Protein AF-A0A939ND30-F1 (afdb_monomer_lite)

Structure (mmCIF, N/CA/C/O backbone):
data_AF-A0A939ND30-F1
#
_entry.id   AF-A0A939ND30-F1
#
loop_
_atom_site.group_PDB
_atom_site.id
_atom_site.type_symbol
_atom_site.label_atom_id
_atom_site.label_alt_id
_atom_site.label_comp_id
_atom_site.label_asym_id
_atom_site.label_entity_id
_atom_site.label_seq_id
_atom_site.pdbx_PDB_ins_code
_atom_site.Cartn_x
_atom_site.Cartn_y
_atom_site.Cartn_z
_atom_site.occupancy
_atom_site.B_iso_or_equiv
_atom_site.auth_seq_id
_atom_site.auth_comp_id
_atom_site.auth_asym_id
_atom_site.auth_atom_id
_atom_site.pdbx_PDB_model_num
ATOM 1 N N . MET A 1 1 ? 14.419 8.805 -16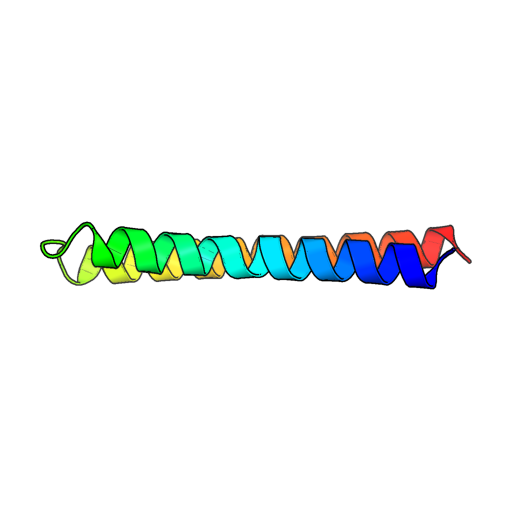.787 1.00 59.50 1 MET A N 1
ATOM 2 C CA . MET A 1 1 ? 12.948 8.727 -16.936 1.00 59.50 1 MET A CA 1
ATOM 3 C C . MET A 1 1 ? 12.334 7.720 -15.959 1.00 59.50 1 MET A C 1
ATOM 5 O O . MET A 1 1 ? 11.478 8.121 -15.184 1.00 59.50 1 MET A O 1
ATOM 9 N N . ASN A 1 2 ? 12.849 6.485 -15.873 1.00 68.81 2 ASN A N 1
ATOM 10 C CA . ASN A 1 2 ? 12.329 5.452 -14.955 1.00 68.81 2 ASN A CA 1
ATOM 11 C C . ASN A 1 2 ? 12.366 5.819 -13.461 1.00 68.81 2 ASN A C 1
ATOM 13 O O . ASN A 1 2 ? 11.373 5.623 -12.777 1.00 68.81 2 ASN A O 1
ATOM 17 N N . ILE A 1 3 ? 13.454 6.407 -12.946 1.00 74.81 3 ILE A N 1
ATOM 18 C CA . ILE A 1 3 ? 13.551 6.777 -11.515 1.00 74.81 3 ILE A CA 1
ATOM 19 C C . ILE A 1 3 ? 12.507 7.825 -11.106 1.00 74.81 3 ILE A C 1
ATOM 21 O O . ILE A 1 3 ? 11.920 7.727 -10.034 1.00 74.81 3 ILE A O 1
ATOM 25 N N . VAL A 1 4 ? 12.235 8.801 -11.976 1.00 73.00 4 VAL A N 1
ATOM 26 C CA . VAL A 1 4 ? 11.232 9.845 -11.718 1.00 73.00 4 VAL A CA 1
ATOM 27 C C . VAL A 1 4 ? 9.828 9.240 -11.694 1.00 73.00 4 VAL A C 1
ATOM 29 O O . VAL A 1 4 ? 9.046 9.542 -10.798 1.00 73.00 4 VAL A O 1
ATOM 32 N N . ILE A 1 5 ? 9.529 8.332 -12.627 1.00 75.38 5 ILE A N 1
ATOM 33 C CA . ILE A 1 5 ? 8.249 7.612 -12.673 1.00 75.38 5 ILE A CA 1
ATOM 34 C C . ILE A 1 5 ? 8.074 6.743 -11.422 1.00 75.38 5 ILE A C 1
ATOM 36 O O . ILE A 1 5 ? 7.016 6.785 -10.800 1.00 75.38 5 ILE A O 1
ATOM 40 N N . ILE A 1 6 ? 9.120 6.024 -11.002 1.00 76.44 6 ILE A N 1
ATOM 41 C CA . ILE A 1 6 ? 9.111 5.204 -9.782 1.00 76.44 6 ILE A CA 1
ATOM 42 C C . ILE A 1 6 ? 8.879 6.075 -8.543 1.00 76.44 6 ILE A C 1
ATOM 44 O O . ILE A 1 6 ? 8.063 5.720 -7.697 1.00 76.44 6 ILE A O 1
ATOM 48 N N . MET A 1 7 ? 9.535 7.235 -8.441 1.00 74.06 7 MET A N 1
ATOM 49 C CA . MET A 1 7 ? 9.304 8.179 -7.344 1.00 74.06 7 MET A CA 1
ATOM 50 C C . MET A 1 7 ? 7.857 8.677 -7.302 1.00 74.06 7 MET A C 1
ATOM 52 O O . MET A 1 7 ? 7.253 8.689 -6.231 1.00 74.06 7 MET A O 1
ATOM 56 N N . ILE A 1 8 ? 7.292 9.062 -8.450 1.00 79.19 8 ILE A N 1
ATOM 57 C CA . ILE A 1 8 ? 5.905 9.535 -8.537 1.00 79.19 8 ILE A CA 1
ATOM 58 C C . ILE A 1 8 ? 4.934 8.411 -8.158 1.00 79.19 8 ILE A C 1
ATOM 60 O O . ILE A 1 8 ? 4.038 8.637 -7.345 1.00 79.19 8 ILE A O 1
ATOM 64 N N . LEU A 1 9 ? 5.136 7.191 -8.672 1.00 73.31 9 LEU A N 1
ATOM 65 C CA . LEU A 1 9 ? 4.320 6.033 -8.300 1.00 73.31 9 LEU A CA 1
ATOM 66 C C . LEU A 1 9 ? 4.401 5.746 -6.803 1.00 73.31 9 LEU A C 1
ATOM 68 O O . LEU A 1 9 ? 3.368 5.547 -6.172 1.00 73.31 9 LEU A O 1
ATOM 72 N N . SER A 1 10 ? 5.605 5.760 -6.231 1.00 75.00 10 SER A N 1
ATOM 73 C CA . SER A 1 10 ? 5.824 5.491 -4.809 1.00 75.00 10 SER A CA 1
ATOM 74 C C . SER A 1 10 ? 5.167 6.558 -3.924 1.00 75.00 10 SER A C 1
ATOM 76 O O . SER A 1 10 ? 4.561 6.234 -2.902 1.00 75.00 10 SER A O 1
ATOM 78 N N . LEU A 1 11 ? 5.185 7.826 -4.352 1.00 79.25 11 LEU A N 1
ATOM 79 C CA . LEU A 1 11 ? 4.522 8.931 -3.656 1.00 79.25 11 LEU A CA 1
ATOM 80 C C . LEU A 1 11 ? 2.990 8.808 -3.700 1.00 79.25 11 LEU A C 1
ATOM 82 O O . LEU A 1 11 ? 2.332 8.957 -2.669 1.00 79.25 11 LEU A O 1
ATOM 86 N N . ILE A 1 12 ? 2.423 8.487 -4.869 1.00 80.19 12 ILE A N 1
ATOM 87 C CA . ILE A 1 12 ? 0.985 8.205 -5.022 1.00 80.19 12 ILE A CA 1
ATOM 88 C C . ILE A 1 12 ? 0.599 7.013 -4.143 1.00 80.19 12 ILE A C 1
ATOM 90 O O . ILE A 1 12 ? -0.431 7.050 -3.468 1.00 80.19 12 ILE A O 1
ATOM 94 N N . PHE A 1 13 ? 1.452 5.988 -4.090 1.00 75.19 13 PHE A N 1
ATOM 95 C CA . PHE A 1 13 ? 1.238 4.817 -3.251 1.00 75.19 13 PHE A CA 1
ATOM 96 C C . PHE A 1 13 ? 1.218 5.159 -1.768 1.00 75.19 13 PHE A C 1
ATOM 98 O O . PHE A 1 13 ? 0.304 4.751 -1.054 1.00 75.19 13 PHE A O 1
ATOM 105 N N . ALA A 1 14 ? 2.189 5.947 -1.308 1.00 75.12 14 ALA A N 1
ATOM 106 C CA . ALA A 1 14 ? 2.254 6.412 0.069 1.00 75.12 14 ALA A CA 1
ATOM 107 C C . ALA A 1 14 ? 1.002 7.221 0.450 1.00 75.12 14 ALA A C 1
ATOM 109 O O . ALA A 1 14 ? 0.455 7.029 1.539 1.00 75.12 14 ALA A O 1
ATOM 110 N N . PHE A 1 15 ? 0.493 8.058 -0.461 1.00 76.00 15 PHE A N 1
ATOM 111 C CA . PHE A 1 15 ? -0.752 8.809 -0.271 1.00 76.00 15 PHE A CA 1
ATOM 112 C C . PHE A 1 15 ? -1.996 7.910 -0.214 1.00 76.00 15 PHE A C 1
ATOM 114 O O . PHE A 1 15 ? -2.814 8.044 0.699 1.00 76.00 15 PHE A O 1
ATOM 121 N N . LEU A 1 16 ? -2.140 6.961 -1.144 1.00 73.38 16 LEU A N 1
ATOM 122 C CA . LEU A 1 16 ? -3.262 6.013 -1.147 1.00 73.38 16 LEU A CA 1
ATOM 123 C C . LEU A 1 16 ? -3.247 5.105 0.085 1.00 73.38 16 LEU A C 1
ATOM 125 O O . LEU A 1 16 ? -4.298 4.789 0.636 1.00 73.38 16 LEU A O 1
ATOM 129 N N . ALA A 1 17 ? -2.060 4.709 0.533 1.00 71.56 17 ALA A N 1
ATOM 130 C CA . ALA A 1 17 ? -1.861 3.902 1.724 1.00 71.56 17 ALA A CA 1
ATOM 131 C C . ALA A 1 17 ? -2.225 4.656 3.014 1.00 71.56 17 ALA A C 1
ATOM 133 O O . ALA A 1 17 ? -2.757 4.050 3.943 1.00 71.56 17 ALA A O 1
ATOM 134 N N . THR A 1 18 ? -1.972 5.968 3.079 1.00 71.56 18 THR A N 1
ATOM 135 C CA . THR A 1 18 ? -2.221 6.801 4.272 1.00 71.56 18 THR A CA 1
ATOM 136 C C . THR A 1 18 ? -3.633 7.380 4.340 1.00 71.56 18 THR A C 1
ATOM 138 O O . THR A 1 18 ? -4.155 7.566 5.443 1.00 71.56 18 THR A O 1
ATOM 141 N N . MET A 1 19 ? -4.301 7.600 3.202 1.00 69.44 19 MET A N 1
ATOM 142 C CA . MET A 1 19 ? -5.678 8.111 3.150 1.00 69.44 19 MET A CA 1
ATOM 143 C C . MET A 1 19 ? -6.683 7.345 4.030 1.00 69.44 19 MET A C 1
ATOM 145 O O . MET A 1 19 ? -7.430 7.992 4.765 1.00 69.44 19 MET A O 1
ATOM 149 N N . PRO A 1 20 ? -6.717 5.999 4.036 1.00 67.81 20 PRO A N 1
ATOM 150 C CA . PRO A 1 20 ? -7.621 5.243 4.893 1.00 67.81 20 PRO A CA 1
ATOM 151 C C . PRO A 1 20 ? -7.421 5.570 6.381 1.00 67.81 20 PRO A C 1
ATOM 153 O O . PRO A 1 20 ? -8.393 5.738 7.115 1.00 67.81 20 PRO A O 1
ATOM 156 N N . PHE A 1 21 ? -6.168 5.726 6.820 1.00 67.06 21 PHE A N 1
ATOM 157 C CA . PHE A 1 21 ? -5.837 6.058 8.208 1.00 67.06 21 PHE A CA 1
ATOM 158 C C . PHE A 1 21 ? -6.224 7.497 8.567 1.00 67.06 21 PHE A C 1
ATOM 160 O O . PHE A 1 21 ? -6.767 7.730 9.648 1.00 67.06 21 PHE A O 1
ATOM 167 N N . LEU A 1 22 ? -6.020 8.445 7.647 1.00 67.69 22 LEU A N 1
ATOM 168 C CA . LEU A 1 22 ? -6.479 9.833 7.784 1.00 67.69 22 LEU A CA 1
ATOM 169 C C . LEU A 1 22 ? -8.011 9.921 7.885 1.00 67.69 22 LEU A C 1
ATOM 171 O O . LEU A 1 22 ? -8.530 10.678 8.708 1.00 67.69 22 LEU A O 1
ATOM 175 N N . PHE A 1 23 ? -8.738 9.104 7.1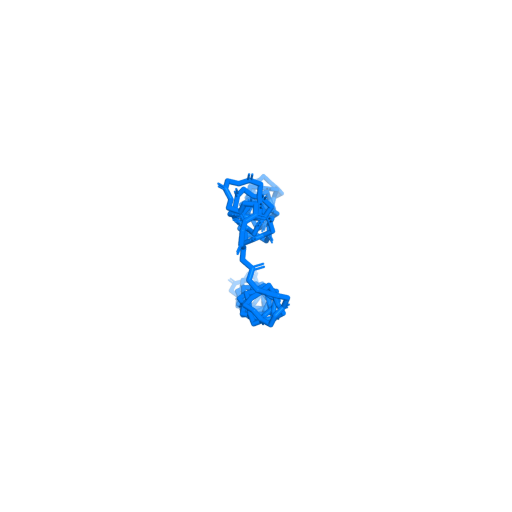17 1.00 66.06 23 PHE A N 1
ATOM 176 C CA . PHE A 1 23 ? -10.200 9.025 7.172 1.00 66.06 23 PHE A CA 1
ATOM 177 C C . PHE A 1 23 ? -10.728 8.445 8.491 1.00 66.06 23 PHE A C 1
ATOM 179 O O . PHE A 1 23 ? -11.736 8.932 9.000 1.00 66.06 23 PHE A O 1
ATOM 186 N N . ILE A 1 24 ? -10.063 7.444 9.081 1.00 64.94 24 ILE A N 1
ATOM 187 C CA . ILE A 1 24 ? -10.448 6.954 10.416 1.00 64.94 24 ILE A CA 1
ATOM 188 C C . ILE A 1 24 ? -10.233 8.040 11.465 1.00 64.94 24 ILE A C 1
ATOM 190 O O . ILE A 1 24 ? -11.115 8.283 12.283 1.00 64.94 24 ILE A O 1
ATOM 194 N N . ASN A 1 25 ? -9.060 8.678 11.466 1.00 62.75 25 ASN A N 1
ATOM 195 C CA . ASN A 1 25 ? -8.724 9.642 12.509 1.00 62.75 25 ASN A CA 1
ATOM 196 C C . ASN A 1 25 ? -9.664 10.852 12.465 1.00 62.75 25 ASN A C 1
ATOM 198 O O . ASN A 1 25 ? -10.133 11.298 13.505 1.00 62.75 25 ASN A O 1
ATOM 202 N N . THR A 1 26 ? -10.008 11.331 11.266 1.00 63.62 26 THR A N 1
ATOM 203 C CA . THR A 1 26 ? -10.988 12.414 11.087 1.00 63.62 26 THR A CA 1
ATOM 204 C C . THR A 1 26 ? -12.403 12.000 11.495 1.00 63.62 26 THR A C 1
ATOM 206 O O . THR A 1 26 ? -13.060 12.767 12.196 1.00 63.62 26 THR A O 1
ATOM 209 N N . ARG A 1 27 ? -12.863 10.784 11.160 1.00 61.97 27 ARG A N 1
ATOM 210 C CA . ARG A 1 27 ? -14.180 10.281 11.602 1.00 61.97 27 ARG A CA 1
ATOM 211 C C . ARG A 1 27 ? -14.268 10.052 13.111 1.00 61.97 27 ARG A C 1
ATOM 213 O O . ARG A 1 27 ? -15.275 10.415 13.712 1.00 61.97 27 ARG A O 1
ATOM 220 N N . LEU A 1 28 ? -13.211 9.521 13.726 1.00 60.28 28 LEU A N 1
ATOM 221 C CA . LEU A 1 28 ? -13.101 9.373 15.181 1.00 60.28 28 LEU A CA 1
ATOM 222 C C . LEU A 1 28 ? -13.071 10.728 15.892 1.00 60.28 28 LEU A C 1
ATOM 224 O O . LEU A 1 28 ? -13.650 10.868 16.965 1.00 60.28 28 LEU A O 1
ATOM 228 N N . HIS A 1 29 ? -12.405 11.725 15.304 1.00 63.06 29 HIS A N 1
ATOM 229 C CA . HIS A 1 29 ? -12.305 13.060 15.889 1.00 63.06 29 HIS A CA 1
ATOM 230 C C . HIS A 1 29 ? -13.604 13.866 15.737 1.00 63.06 29 HIS A C 1
ATOM 232 O O . HIS A 1 29 ? -13.986 14.586 16.656 1.00 63.06 29 HIS A O 1
ATOM 238 N N . GLN A 1 30 ? -14.315 13.720 14.612 1.00 60.25 30 GLN A N 1
ATOM 239 C CA . GLN A 1 30 ? -15.609 14.375 14.389 1.00 60.25 30 GLN A CA 1
ATOM 240 C C . GLN A 1 30 ? -16.763 13.732 15.164 1.00 60.25 30 GLN A C 1
ATOM 242 O O . GLN A 1 30 ? -17.760 14.405 15.412 1.00 60.25 30 GLN A O 1
ATOM 247 N N . ASN A 1 31 ? -16.659 12.460 15.555 1.00 58.19 31 ASN A N 1
ATOM 248 C CA . ASN A 1 31 ? -17.761 11.757 16.199 1.00 58.19 31 ASN A CA 1
ATOM 249 C C . ASN A 1 31 ? -17.347 11.150 17.547 1.00 58.19 31 ASN A C 1
ATOM 251 O O . ASN A 1 31 ? -17.073 9.959 17.682 1.00 58.19 31 ASN A O 1
ATOM 255 N N . LYS A 1 32 ? -17.327 12.017 18.566 1.00 57.81 32 LYS A N 1
ATOM 256 C CA . LYS A 1 32 ? -16.956 11.717 19.960 1.00 57.81 32 LYS A CA 1
ATOM 257 C C . LYS A 1 32 ? -17.933 10.760 20.681 1.00 57.81 32 LYS A C 1
ATOM 259 O O . LYS A 1 32 ? -17.654 10.375 21.811 1.00 57.81 32 LYS A O 1
ATOM 264 N N . ASN A 1 33 ? -19.045 10.372 20.043 1.00 57.59 33 ASN A N 1
ATOM 265 C CA . ASN A 1 33 ? -20.152 9.622 20.657 1.00 57.59 33 ASN A CA 1
ATOM 266 C C . ASN A 1 33 ? -20.350 8.190 20.125 1.00 57.59 33 ASN A C 1
ATOM 268 O O . ASN A 1 33 ? -21.341 7.554 20.480 1.00 57.59 33 ASN A O 1
ATOM 272 N N . TYR A 1 34 ? -19.449 7.654 19.297 1.00 57.66 34 TYR A N 1
ATOM 273 C CA . TYR A 1 34 ? -19.612 6.285 18.797 1.00 57.66 34 TYR A CA 1
ATOM 274 C C . TYR A 1 34 ? -19.380 5.215 19.874 1.00 57.66 34 TYR A C 1
ATOM 276 O O . TYR A 1 34 ? -18.448 5.301 20.681 1.00 57.66 34 TYR A O 1
ATOM 284 N N . ALA A 1 35 ? -20.212 4.170 19.849 1.00 59.38 35 ALA A N 1
ATOM 285 C CA . ALA A 1 35 ? -20.051 3.002 20.701 1.00 59.38 35 ALA A CA 1
ATOM 286 C C . ALA A 1 35 ? -18.728 2.289 20.369 1.00 59.38 35 ALA A C 1
ATOM 288 O O . ALA A 1 35 ? -18.298 2.217 19.215 1.00 59.38 35 ALA A O 1
ATOM 289 N N . LYS A 1 36 ? -18.066 1.735 21.392 1.00 60.72 36 LYS A N 1
ATOM 290 C CA . LYS A 1 36 ? -16.740 1.090 21.292 1.00 60.72 36 LYS A CA 1
ATOM 291 C C . LYS A 1 36 ? -16.651 0.022 20.182 1.00 60.72 36 LYS A C 1
ATOM 293 O O . LYS A 1 36 ? -15.568 -0.203 19.640 1.00 60.72 36 LYS A O 1
ATOM 298 N N . ASP A 1 37 ? -17.775 -0.600 19.830 1.00 60.81 37 ASP A N 1
ATOM 299 C CA . ASP A 1 37 ? -17.869 -1.638 18.799 1.00 60.81 37 ASP A CA 1
ATOM 300 C C . ASP A 1 37 ? -17.836 -1.096 17.360 1.00 60.81 37 ASP A C 1
ATOM 302 O O . ASP A 1 37 ? -17.218 -1.713 16.486 1.00 60.81 37 ASP A O 1
ATOM 306 N N . GLU A 1 38 ? -18.381 0.094 17.096 1.00 63.22 38 GLU A N 1
ATOM 307 C CA . GLU A 1 38 ? -18.354 0.706 15.755 1.00 63.22 38 GLU A CA 1
ATOM 308 C C . GLU A 1 38 ? -16.933 1.124 15.356 1.00 63.22 38 GLU A C 1
ATOM 310 O O . GLU A 1 38 ? -16.501 0.898 14.221 1.00 63.22 38 GLU A O 1
ATOM 315 N N . ILE A 1 39 ? -16.142 1.592 16.327 1.00 67.00 39 ILE A N 1
ATOM 316 C CA . ILE A 1 39 ? -14.721 1.927 16.146 1.00 67.00 39 ILE A CA 1
ATOM 317 C C . ILE A 1 39 ? -13.909 0.692 15.728 1.00 67.00 39 ILE A C 1
ATOM 319 O O . ILE A 1 39 ? -13.012 0.768 14.879 1.00 67.00 39 ILE A O 1
ATOM 323 N N . ARG A 1 40 ? -14.212 -0.474 16.313 1.00 66.75 40 ARG A N 1
ATOM 324 C CA . ARG A 1 40 ? -13.509 -1.731 16.020 1.00 66.75 40 ARG A CA 1
ATOM 325 C C . ARG A 1 40 ? -13.822 -2.226 14.606 1.00 66.75 40 ARG A C 1
ATOM 327 O O . ARG A 1 40 ? -12.914 -2.685 13.905 1.00 66.75 40 ARG A O 1
ATOM 334 N N . HIS A 1 41 ? -15.070 -2.084 14.163 1.00 70.56 41 HIS A N 1
ATOM 335 C CA . HIS A 1 41 ? -15.473 -2.416 12.797 1.00 70.56 41 HIS A CA 1
ATOM 336 C C . HIS A 1 41 ? -14.874 -1.463 11.751 1.00 70.56 41 HIS A C 1
ATOM 338 O O . HIS A 1 41 ? -14.385 -1.938 10.719 1.00 70.56 41 HIS A O 1
ATOM 344 N N . GLU A 1 42 ? -14.822 -0.153 12.016 1.00 69.38 42 GLU A N 1
ATOM 345 C CA . GLU A 1 42 ? -14.183 0.816 11.110 1.00 69.38 42 GLU A CA 1
ATOM 346 C C . GLU A 1 42 ? -12.666 0.604 10.992 1.00 69.38 42 GLU A C 1
ATOM 348 O O . GLU A 1 42 ? -12.128 0.613 9.875 1.00 69.38 42 GLU A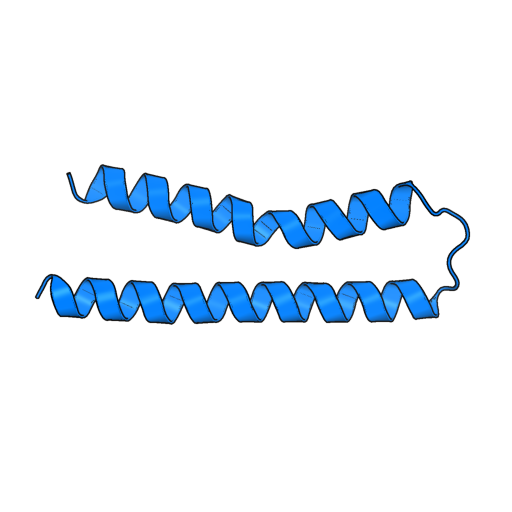 O 1
ATOM 353 N N . LYS A 1 43 ? -11.973 0.317 12.105 1.00 69.50 43 LYS A N 1
ATOM 354 C CA . LYS A 1 43 ? -10.545 -0.051 12.075 1.00 69.50 43 LYS A CA 1
ATOM 355 C C . LYS A 1 43 ? -10.299 -1.276 11.201 1.00 69.50 43 LYS A C 1
ATOM 357 O O . LYS A 1 43 ? -9.406 -1.252 10.353 1.00 69.50 43 LYS A O 1
ATOM 362 N N . ARG A 1 44 ? -11.104 -2.332 11.362 1.00 74.62 44 ARG A N 1
ATOM 363 C CA . ARG A 1 44 ? -10.954 -3.572 10.584 1.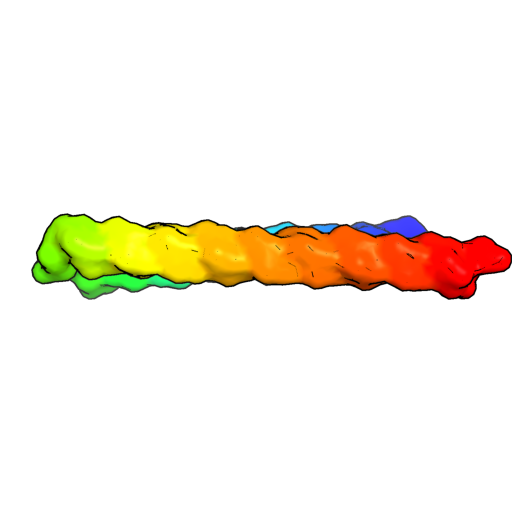00 74.62 44 ARG A CA 1
ATOM 364 C C . ARG A 1 44 ? -11.195 -3.336 9.091 1.00 74.62 44 ARG A C 1
ATOM 366 O O . ARG A 1 44 ? -10.403 -3.796 8.274 1.00 74.62 44 ARG A O 1
ATOM 373 N N . ARG A 1 45 ? -12.233 -2.571 8.737 1.00 73.44 45 ARG A N 1
ATOM 374 C CA . ARG A 1 45 ? -12.552 -2.213 7.343 1.00 73.44 45 ARG A CA 1
ATOM 375 C C . ARG A 1 45 ? -11.425 -1.415 6.686 1.00 73.44 45 ARG A C 1
ATOM 377 O O . ARG A 1 45 ? -11.136 -1.599 5.508 1.00 73.44 45 ARG A O 1
ATOM 384 N N . THR A 1 46 ? -10.775 -0.548 7.445 1.00 72.88 46 THR A N 1
ATOM 385 C CA . THR A 1 46 ? -9.663 0.257 6.939 1.00 72.88 46 THR A CA 1
ATOM 386 C C . THR A 1 46 ? -8.401 -0.562 6.734 1.00 72.88 46 THR A C 1
ATOM 388 O O . THR A 1 46 ? -7.771 -0.453 5.687 1.00 72.88 46 THR A O 1
ATOM 391 N N . LEU A 1 47 ? -8.066 -1.426 7.690 1.00 72.94 47 LEU A N 1
ATOM 392 C CA . LEU A 1 47 ? -6.931 -2.336 7.564 1.00 72.94 47 LEU A CA 1
ATOM 393 C C . LEU A 1 47 ? -7.130 -3.269 6.358 1.00 72.94 47 LEU A C 1
ATOM 395 O O . LEU A 1 47 ? -6.214 -3.474 5.570 1.00 72.94 47 LEU A O 1
ATOM 399 N N . GLN A 1 48 ? -8.363 -3.728 6.137 1.00 76.69 48 GLN A N 1
ATOM 400 C CA . GLN A 1 48 ? -8.724 -4.494 4.948 1.00 76.69 48 GLN A CA 1
ATOM 401 C C . GLN A 1 48 ? -8.534 -3.686 3.650 1.00 76.69 48 GLN A C 1
ATOM 403 O O . GLN A 1 48 ? -7.955 -4.201 2.698 1.00 76.69 48 GLN A O 1
ATOM 408 N N . ARG A 1 49 ? -8.950 -2.410 3.606 1.00 78.25 49 ARG A N 1
ATOM 409 C CA . ARG A 1 49 ? -8.703 -1.518 2.452 1.00 78.25 49 ARG A CA 1
ATOM 410 C C . ARG A 1 49 ? -7.211 -1.298 2.201 1.00 78.25 49 ARG A C 1
ATOM 412 O O . ARG A 1 49 ? -6.790 -1.358 1.053 1.00 78.25 49 ARG A O 1
ATOM 419 N N . PHE A 1 50 ? -6.419 -1.100 3.251 1.00 77.12 50 PHE A N 1
ATOM 420 C CA . PHE A 1 50 ? -4.965 -0.981 3.143 1.00 77.12 50 PHE A CA 1
ATOM 421 C C . PHE A 1 50 ? -4.339 -2.241 2.534 1.00 77.12 50 PHE A C 1
ATOM 423 O O . PHE A 1 50 ? -3.550 -2.133 1.601 1.00 77.12 50 PHE A O 1
ATOM 430 N N . ILE A 1 51 ? -4.743 -3.429 2.999 1.00 78.81 51 ILE A N 1
ATOM 431 C CA . ILE A 1 51 ? -4.266 -4.705 2.447 1.00 78.81 51 ILE A CA 1
ATOM 432 C C . ILE A 1 51 ? -4.635 -4.828 0.962 1.00 78.81 51 ILE A C 1
ATOM 434 O O . ILE A 1 51 ? -3.782 -5.212 0.167 1.00 78.81 51 ILE A O 1
ATOM 438 N N . TYR A 1 52 ? -5.856 -4.453 0.559 1.00 80.00 52 TYR A N 1
ATOM 439 C CA . TYR A 1 52 ? -6.243 -4.466 -0.858 1.00 80.00 52 TYR A CA 1
ATOM 440 C C . TYR A 1 52 ? -5.350 -3.566 -1.718 1.00 80.00 52 TYR A C 1
ATOM 442 O O . TYR A 1 52 ? -4.867 -4.013 -2.758 1.00 80.00 52 TYR A O 1
ATOM 450 N N . PHE A 1 53 ? -5.090 -2.329 -1.282 1.00 75.88 53 PHE A N 1
ATOM 451 C CA . PHE A 1 53 ? -4.187 -1.437 -2.010 1.00 75.88 53 PHE A CA 1
ATOM 452 C C . PHE A 1 53 ? -2.758 -1.984 -2.038 1.00 75.88 53 PHE A C 1
ATOM 454 O O . PHE A 1 53 ? -2.131 -1.974 -3.089 1.00 75.88 53 PHE A O 1
ATOM 461 N N . PHE A 1 54 ? -2.255 -2.531 -0.932 1.00 77.25 54 PHE A N 1
ATOM 462 C CA . PHE A 1 54 ? -0.915 -3.114 -0.872 1.00 77.25 54 PHE A CA 1
ATOM 463 C C . PHE A 1 54 ? -0.732 -4.292 -1.844 1.00 77.25 54 PHE A C 1
ATOM 465 O O . PHE A 1 54 ? 0.261 -4.354 -2.567 1.00 77.25 54 PHE A O 1
ATOM 472 N N . VAL A 1 55 ? -1.709 -5.200 -1.916 1.00 82.19 55 VAL A N 1
ATOM 473 C CA . VAL A 1 55 ? -1.680 -6.323 -2.866 1.00 82.19 55 VAL A CA 1
ATOM 474 C C . VAL A 1 55 ? -1.732 -5.816 -4.308 1.00 82.19 55 VAL A C 1
ATOM 476 O O . VAL A 1 55 ? -0.966 -6.284 -5.148 1.00 82.19 55 VAL A O 1
ATOM 479 N N . LEU A 1 56 ? -2.575 -4.820 -4.595 1.00 82.06 56 LEU A N 1
ATOM 480 C CA . LEU A 1 56 ? -2.642 -4.199 -5.919 1.00 82.06 56 LEU A CA 1
ATOM 481 C C . LEU A 1 56 ? -1.297 -3.567 -6.328 1.00 82.06 56 LEU A C 1
ATOM 483 O O . LEU A 1 56 ? -0.906 -3.676 -7.489 1.00 82.06 56 LEU A O 1
ATOM 487 N N . ALA A 1 57 ? -0.569 -2.967 -5.379 1.00 78.94 57 ALA A N 1
ATOM 488 C CA . ALA A 1 57 ? 0.786 -2.439 -5.581 1.00 78.94 57 ALA A CA 1
ATOM 489 C C . ALA A 1 57 ? 1.738 -3.503 -6.107 1.00 78.94 57 ALA A C 1
ATOM 491 O O . ALA A 1 57 ? 2.421 -3.295 -7.105 1.00 78.94 57 ALA A O 1
ATOM 492 N N . LEU A 1 58 ? 1.775 -4.638 -5.405 1.00 82.81 58 LEU A N 1
ATOM 493 C CA . LEU A 1 58 ? 2.662 -5.750 -5.715 1.00 82.81 58 LEU A CA 1
ATOM 494 C C . LEU A 1 58 ? 2.363 -6.299 -7.105 1.00 82.81 58 LEU A C 1
ATOM 496 O O . LEU A 1 58 ? 3.286 -6.506 -7.884 1.00 82.81 58 LEU A O 1
ATOM 500 N N . VAL A 1 59 ? 1.083 -6.464 -7.439 1.00 86.19 59 VAL A N 1
ATOM 501 C CA . VAL A 1 59 ? 0.663 -6.921 -8.769 1.00 86.19 59 VAL A CA 1
ATOM 502 C C . VAL A 1 59 ? 1.112 -5.940 -9.855 1.00 86.19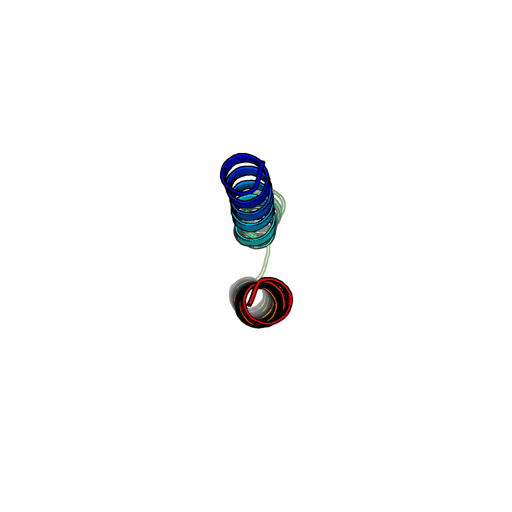 59 VAL A C 1
ATOM 504 O O . VAL A 1 59 ? 1.718 -6.362 -10.836 1.00 86.19 59 VAL A O 1
ATOM 507 N N . MET A 1 60 ? 0.881 -4.637 -9.669 1.00 81.31 60 MET A N 1
ATOM 508 C CA . MET A 1 60 ? 1.309 -3.611 -10.629 1.00 81.31 60 MET A CA 1
ATOM 509 C C . MET A 1 60 ? 2.832 -3.548 -10.779 1.00 81.31 60 MET A C 1
ATOM 511 O O . MET A 1 60 ? 3.325 -3.411 -11.895 1.00 81.31 60 MET A O 1
ATOM 515 N N . LEU A 1 61 ? 3.577 -3.679 -9.678 1.00 80.56 61 LEU A N 1
ATOM 516 C CA . LEU A 1 61 ? 5.037 -3.710 -9.694 1.00 80.56 61 LEU A CA 1
ATOM 517 C C . LEU A 1 61 ? 5.541 -4.909 -10.498 1.00 80.56 61 LEU A C 1
ATOM 519 O O . LEU A 1 61 ? 6.374 -4.728 -11.377 1.00 80.56 61 LEU A O 1
ATOM 523 N N . ILE A 1 62 ? 4.994 -6.102 -10.236 1.00 82.00 62 ILE A N 1
ATOM 524 C CA . ILE A 1 62 ? 5.355 -7.335 -10.942 1.00 82.00 62 ILE A CA 1
ATOM 525 C C . ILE A 1 62 ? 5.107 -7.168 -12.443 1.00 82.00 62 ILE A C 1
ATOM 527 O O . ILE A 1 62 ? 6.026 -7.388 -13.230 1.00 82.00 62 ILE A O 1
ATOM 531 N N . ILE A 1 63 ? 3.907 -6.714 -12.827 1.00 84.38 63 ILE A N 1
ATOM 532 C CA . ILE A 1 63 ? 3.542 -6.450 -14.228 1.00 84.38 63 ILE A CA 1
ATOM 533 C C . ILE A 1 63 ? 4.521 -5.462 -14.868 1.00 84.38 63 ILE A C 1
ATOM 535 O O . ILE A 1 63 ? 4.989 -5.701 -15.976 1.00 84.38 63 ILE A O 1
ATOM 539 N N . TYR A 1 64 ? 4.862 -4.379 -14.169 1.00 78.38 64 TYR A N 1
ATOM 540 C CA . TYR A 1 64 ? 5.810 -3.388 -14.666 1.00 78.38 64 TYR A CA 1
ATOM 541 C C . TYR A 1 64 ? 7.203 -3.980 -14.900 1.00 78.38 64 TYR A C 1
ATOM 543 O O . TYR A 1 64 ? 7.789 -3.699 -15.938 1.00 78.38 64 TYR A O 1
ATOM 551 N N . THR A 1 65 ? 7.717 -4.829 -14.003 1.00 78.88 65 THR A N 1
ATOM 552 C CA . THR A 1 65 ? 8.985 -5.548 -14.238 1.00 78.88 65 THR A CA 1
ATOM 553 C C . THR A 1 65 ? 8.924 -6.446 -15.471 1.00 78.88 65 THR A C 1
ATOM 555 O O . THR A 1 65 ? 9.830 -6.387 -16.288 1.00 78.88 65 THR A O 1
ATOM 558 N N . PHE A 1 66 ? 7.841 -7.208 -15.654 1.00 78.12 66 PHE A N 1
ATOM 559 C CA . PHE A 1 66 ? 7.669 -8.087 -16.820 1.00 78.12 66 PHE A CA 1
ATOM 560 C C . PHE A 1 66 ? 7.486 -7.351 -18.153 1.00 78.12 66 PHE A C 1
ATOM 562 O O . PHE A 1 66 ? 7.666 -7.956 -19.197 1.00 78.12 66 PHE A O 1
ATOM 569 N N . LEU A 1 67 ? 7.049 -6.091 -18.132 1.00 76.38 67 LEU A N 1
ATOM 570 C CA . LEU A 1 67 ? 6.921 -5.254 -19.332 1.00 76.38 67 LEU A CA 1
ATOM 571 C C . LEU A 1 67 ? 8.236 -4.568 -19.721 1.00 76.38 67 LEU A C 1
ATOM 573 O O . LEU A 1 67 ? 8.314 -3.993 -20.806 1.00 76.38 67 LEU A O 1
ATOM 577 N N . LEU A 1 68 ? 9.200 -4.521 -18.800 1.00 71.12 68 LEU A N 1
ATOM 578 C CA . LEU A 1 68 ? 10.459 -3.798 -18.963 1.00 71.12 68 LEU A CA 1
ATOM 579 C C . LEU A 1 68 ? 11.644 -4.722 -19.269 1.00 71.12 68 LEU A C 1
ATOM 581 O O . LEU A 1 68 ? 12.620 -4.234 -19.836 1.00 71.12 68 LEU A O 1
ATOM 585 N N . ASP A 1 69 ? 11.536 -6.003 -18.902 1.00 53.25 69 ASP A N 1
ATOM 586 C CA . ASP A 1 69 ? 12.296 -7.123 -19.482 1.00 53.25 69 ASP A CA 1
ATOM 587 C C . ASP A 1 69 ? 11.646 -7.601 -20.793 1.00 53.25 69 ASP A C 1
ATOM 589 O O . ASP A 1 69 ? 12.399 -7.959 -21.729 1.00 53.25 69 ASP A O 1
#

Radius of gyration: 16.32 Å; chains: 1; bounding box: 34×22×41 Å

Secondary structure (DSSP, 8-state):
-HHHHHHHHHHHHHHHHHHHHHHHHHHHHH-TT--HHHHHHHHHHHHHHHHHHHHHHHHHHHHHHHHH-

Sequence (6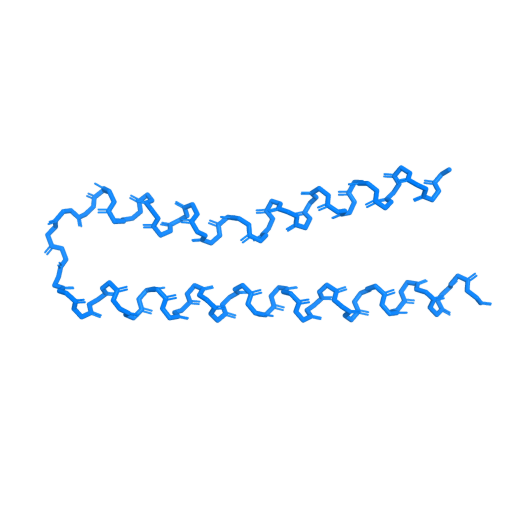9 aa):
MNIVIIMILSLIFAFLATMPFLFINTRLHQNKNYAKDEIRHEKRRTLQRFIYFFVLALVMLIIYTFLLD

pLDDT: mean 71.59, std 7.87, range [53.25, 86.19]

Organism: Staphylococcus xylosus (NCBI:txid1288)

Foldseek 3Di:
DVVVVVVVVVVVLVVQLCVLVVVLVVVCVVCVPDDPVVNVVSVVVSVVSNVVSVVVVVVVVVVVVVVVD